Protein AF-A0A948CPS9-F1 (afdb_monomer)

pLDDT: mean 93.58, std 6.95, range [60.53, 98.69]

Radius of gyration: 16.9 Å; Cα contacts (8 Å, |Δi|>4): 66; chains: 1; bounding box: 44×20×47 Å

Structure (mmCIF, N/CA/C/O backbone):
data_AF-A0A948CPS9-F1
#
_entry.id   AF-A0A948CPS9-F1
#
loop_
_atom_site.group_PDB
_atom_site.id
_atom_site.type_symbol
_atom_site.label_atom_id
_atom_site.label_alt_id
_atom_site.label_comp_id
_atom_site.label_asym_id
_atom_site.label_entity_id
_atom_site.label_seq_id
_atom_site.pdbx_PDB_ins_code
_atom_site.Cartn_x
_atom_site.Cartn_y
_atom_site.Cartn_z
_atom_site.occupancy
_atom_site.B_iso_or_equiv
_atom_site.auth_seq_id
_atom_site.auth_comp_id
_atom_site.auth_asym_id
_atom_site.auth_atom_id
_atom_site.pdbx_PDB_model_num
ATOM 1 N N . ALA A 1 1 ? -21.614 -12.637 3.228 1.00 60.53 1 ALA A N 1
ATOM 2 C CA . ALA A 1 1 ? -21.746 -11.172 3.246 1.00 60.53 1 ALA A CA 1
ATOM 3 C C . ALA A 1 1 ? -20.420 -10.576 2.787 1.00 60.53 1 ALA A C 1
ATOM 5 O O . ALA A 1 1 ? -19.379 -11.104 3.161 1.00 60.53 1 ALA A O 1
ATOM 6 N N . CYS A 1 2 ? -20.432 -9.578 1.903 1.00 81.81 2 CYS A N 1
ATOM 7 C CA . CYS A 1 2 ? -19.218 -8.816 1.575 1.00 81.81 2 CYS A CA 1
ATOM 8 C C . CYS A 1 2 ? -18.875 -7.906 2.770 1.00 81.81 2 CYS A C 1
ATOM 10 O O . CYS A 1 2 ? -19.792 -7.510 3.478 1.00 81.81 2 CYS A O 1
ATOM 12 N N . ILE A 1 3 ? -17.612 -7.509 2.970 1.00 82.94 3 ILE A N 1
ATOM 13 C CA . ILE A 1 3 ? -17.242 -6.511 4.002 1.00 82.94 3 ILE A CA 1
ATOM 14 C C . ILE A 1 3 ? -18.096 -5.237 3.866 1.00 82.94 3 ILE A C 1
ATOM 16 O O . ILE A 1 3 ? -18.508 -4.653 4.857 1.00 82.94 3 ILE A O 1
ATOM 20 N N . ALA A 1 4 ? -18.429 -4.842 2.633 1.00 82.31 4 ALA A N 1
ATOM 21 C CA . ALA A 1 4 ? -19.310 -3.705 2.374 1.00 82.31 4 ALA A CA 1
ATOM 22 C C . ALA A 1 4 ? -20.738 -3.896 2.916 1.00 82.31 4 ALA A C 1
ATOM 24 O O . ALA A 1 4 ? -21.350 -2.935 3.363 1.00 82.31 4 ALA A O 1
ATOM 25 N N . ASP A 1 5 ? -21.261 -5.121 2.874 1.00 84.38 5 ASP A N 1
ATOM 26 C CA . ASP A 1 5 ? -22.583 -5.455 3.411 1.00 84.38 5 ASP A CA 1
ATOM 27 C C . ASP A 1 5 ? -22.564 -5.362 4.941 1.00 84.38 5 ASP A C 1
ATOM 29 O O . ASP A 1 5 ? -23.425 -4.718 5.521 1.00 84.38 5 ASP A O 1
ATOM 33 N N . ASP A 1 6 ? -21.502 -5.876 5.568 1.00 82.38 6 ASP A N 1
ATOM 34 C CA . ASP A 1 6 ? -21.313 -5.859 7.024 1.00 82.38 6 ASP A CA 1
ATOM 35 C C . ASP A 1 6 ? -21.201 -4.427 7.587 1.00 82.38 6 ASP A C 1
ATOM 37 O O . ASP A 1 6 ? -21.781 -4.114 8.626 1.00 82.38 6 ASP A O 1
ATOM 41 N N . VAL A 1 7 ? -20.540 -3.520 6.851 1.00 83.81 7 VAL A N 1
ATOM 42 C CA . VAL A 1 7 ? -20.521 -2.078 7.167 1.00 83.81 7 VAL A CA 1
ATOM 43 C C . VAL A 1 7 ? -21.919 -1.467 7.058 1.00 83.81 7 VAL A C 1
ATOM 45 O O . VAL A 1 7 ? -22.342 -0.727 7.943 1.00 83.81 7 VAL A O 1
ATOM 48 N N . LEU A 1 8 ? -22.6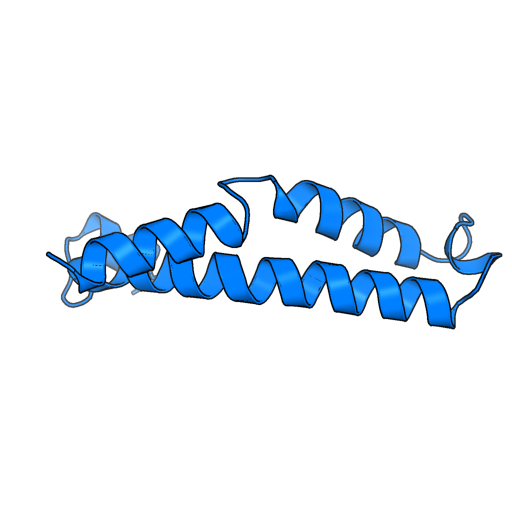34 -1.734 5.961 1.00 85.94 8 LEU A N 1
ATOM 49 C CA . LEU A 1 8 ? -23.924 -1.097 5.676 1.00 85.94 8 LEU A CA 1
ATOM 50 C C . LEU A 1 8 ? -25.052 -1.616 6.572 1.00 85.94 8 LEU A C 1
ATOM 52 O O . LEU A 1 8 ? -25.970 -0.862 6.889 1.00 85.94 8 LEU A O 1
ATOM 56 N N . SER A 1 9 ? -24.989 -2.882 6.982 1.00 88.88 9 SER A N 1
ATOM 57 C CA . SER A 1 9 ? -25.984 -3.509 7.850 1.00 88.88 9 SER A CA 1
ATOM 58 C C . SER A 1 9 ? -25.684 -3.354 9.340 1.00 88.88 9 SER A C 1
ATOM 60 O O . SER A 1 9 ? -26.446 -3.892 10.140 1.00 88.88 9 SER A O 1
ATOM 62 N N . ALA A 1 10 ? -24.587 -2.678 9.712 1.00 83.19 10 ALA A N 1
ATOM 63 C CA . ALA A 1 10 ? -24.057 -2.668 11.078 1.00 83.19 10 ALA A CA 1
ATOM 64 C C . ALA A 1 10 ? -23.971 -4.094 11.656 1.00 83.19 10 ALA A C 1
ATOM 66 O O . ALA A 1 10 ? -24.516 -4.398 12.718 1.00 83.19 10 ALA A O 1
ATOM 67 N N . GLY A 1 11 ? -23.367 -5.000 10.882 1.00 84.38 11 GLY A N 1
ATOM 68 C CA . GLY A 1 11 ? -23.204 -6.387 11.292 1.00 84.38 11 GLY A CA 1
ATOM 69 C C . GLY A 1 11 ? -22.150 -6.553 12.388 1.00 84.38 11 GLY A C 1
ATOM 70 O O . GLY A 1 11 ? -21.592 -5.587 12.905 1.00 84.38 11 GLY A O 1
ATOM 71 N N . LEU A 1 12 ? -21.896 -7.801 12.780 1.00 84.62 12 LEU A N 1
ATOM 72 C CA . LEU A 1 12 ? -21.171 -8.128 14.016 1.00 84.62 12 LEU A CA 1
ATOM 73 C C . LEU A 1 12 ? -19.732 -7.598 14.071 1.00 84.62 12 LEU A C 1
ATOM 75 O O . LEU A 1 12 ? -19.207 -7.444 15.167 1.00 84.62 12 LEU A O 1
ATOM 79 N N . LEU A 1 13 ? -19.099 -7.343 12.923 1.00 84.94 13 LEU A N 1
ATOM 80 C CA . LEU A 1 13 ? -17.721 -6.847 12.861 1.00 84.94 13 LEU A CA 1
ATOM 81 C C . LEU A 1 13 ? -17.642 -5.338 12.607 1.00 84.94 13 LEU A C 1
ATOM 83 O O . LEU A 1 13 ? -16.536 -4.812 12.524 1.00 84.94 13 LEU A O 1
ATOM 87 N N . ALA A 1 14 ? -18.769 -4.631 12.452 1.00 85.19 14 ALA A N 1
ATOM 88 C CA . ALA A 1 14 ? -18.794 -3.244 11.979 1.00 85.19 14 ALA A CA 1
ATOM 89 C C . ALA A 1 14 ? -17.863 -2.308 12.771 1.00 85.19 14 ALA A C 1
ATOM 91 O O . ALA A 1 14 ? -17.186 -1.471 12.166 1.00 85.19 14 A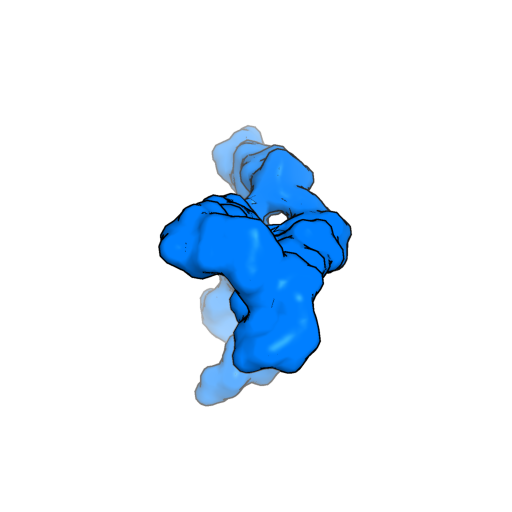LA A O 1
ATOM 92 N N . ASP A 1 15 ? -17.771 -2.506 14.087 1.00 86.00 15 ASP A N 1
ATOM 93 C CA . ASP A 1 15 ? -16.927 -1.711 14.983 1.00 86.00 15 ASP A CA 1
ATOM 94 C C . ASP A 1 15 ? -15.418 -1.959 14.767 1.00 86.00 15 ASP A C 1
ATOM 96 O O . ASP A 1 15 ? -14.609 -1.044 14.908 1.00 86.00 15 ASP A O 1
ATOM 100 N N . GLU A 1 16 ? -15.023 -3.162 14.338 1.00 89.06 16 GLU A N 1
ATOM 101 C CA . GLU A 1 16 ? -13.619 -3.557 14.127 1.00 89.06 16 GLU A CA 1
ATOM 102 C C . GLU A 1 16 ? -13.095 -3.168 12.730 1.00 89.06 16 GLU A C 1
ATOM 104 O O . GLU A 1 16 ? -11.887 -3.044 12.498 1.00 89.06 16 GLU A O 1
ATOM 109 N N . LEU A 1 17 ? -13.993 -2.954 11.760 1.00 90.75 17 LEU A N 1
ATOM 110 C CA . LEU A 1 17 ? -13.621 -2.775 10.351 1.00 90.75 17 LEU A CA 1
ATOM 111 C C . LEU A 1 17 ? -12.795 -1.510 10.091 1.00 90.75 17 LEU A C 1
ATOM 113 O O . LEU A 1 17 ? -11.930 -1.512 9.211 1.00 90.75 17 LEU A O 1
ATOM 117 N N . ALA A 1 18 ? -13.026 -0.430 10.840 1.00 91.06 18 ALA A N 1
ATOM 118 C CA . ALA A 1 18 ? -12.277 0.817 10.678 1.00 91.06 18 ALA A CA 1
ATOM 119 C C . ALA A 1 18 ? -10.807 0.681 11.122 1.00 91.06 18 ALA A C 1
ATOM 121 O O . ALA A 1 18 ? -9.897 1.211 10.463 1.00 91.06 18 ALA A O 1
ATOM 122 N N . GLU A 1 19 ? -10.575 -0.047 12.215 1.00 93.69 19 GLU A N 1
ATOM 123 C CA . GLU A 1 19 ? -9.239 -0.388 12.701 1.00 93.69 19 GLU A CA 1
ATOM 124 C C . GLU A 1 19 ? -8.550 -1.332 11.714 1.00 93.69 19 GLU A C 1
ATOM 126 O O . GLU A 1 19 ? -7.469 -1.016 11.205 1.00 93.69 19 GLU A O 1
ATOM 131 N N . ALA A 1 20 ? -9.220 -2.429 11.343 1.00 94.19 20 ALA A N 1
ATOM 132 C CA . ALA A 1 20 ? -8.703 -3.415 10.400 1.00 94.19 20 ALA A CA 1
ATOM 133 C C . ALA A 1 20 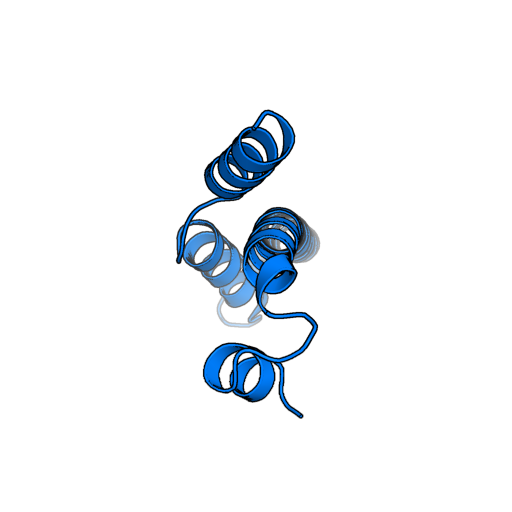? -8.315 -2.780 9.053 1.00 94.19 20 ALA A C 1
ATOM 135 O O . ALA A 1 20 ? -7.246 -3.070 8.507 1.00 94.19 20 ALA A O 1
ATOM 136 N N . ALA A 1 21 ? -9.132 -1.855 8.535 1.00 95.00 21 ALA A N 1
ATOM 137 C CA . ALA A 1 21 ? -8.827 -1.110 7.317 1.00 95.00 21 ALA A CA 1
ATOM 138 C C . ALA A 1 21 ? -7.565 -0.245 7.461 1.00 95.00 21 ALA A C 1
ATOM 140 O O . ALA A 1 21 ? -6.746 -0.202 6.540 1.00 95.00 21 ALA A O 1
ATOM 141 N N . SER A 1 22 ? -7.372 0.419 8.607 1.00 97.12 22 SER A N 1
ATOM 142 C CA . SER A 1 22 ? -6.178 1.237 8.860 1.00 97.12 22 SER A CA 1
ATOM 143 C C . SER A 1 22 ? -4.918 0.376 8.976 1.00 97.12 22 SER A C 1
ATOM 145 O O . SER A 1 22 ? -3.901 0.686 8.348 1.00 97.12 22 SER A O 1
ATOM 147 N N . ILE A 1 23 ? -4.997 -0.752 9.686 1.00 97.31 23 ILE A N 1
ATOM 148 C CA . ILE A 1 23 ? -3.902 -1.726 9.786 1.00 97.31 23 ILE A CA 1
ATOM 149 C C . ILE A 1 23 ? -3.522 -2.229 8.390 1.00 97.31 23 ILE A C 1
ATOM 151 O O . ILE A 1 23 ? -2.368 -2.079 7.976 1.00 97.31 23 ILE A O 1
ATOM 155 N N . ALA A 1 24 ? -4.496 -2.739 7.630 1.00 97.12 24 ALA A N 1
ATOM 156 C CA . ALA A 1 24 ? -4.274 -3.265 6.287 1.00 97.12 24 ALA A CA 1
ATOM 157 C C . ALA A 1 24 ? -3.675 -2.204 5.354 1.00 97.12 24 ALA A C 1
ATOM 159 O O . ALA A 1 24 ? -2.703 -2.468 4.644 1.00 97.12 24 ALA A O 1
ATOM 160 N N . LYS A 1 25 ? -4.207 -0.978 5.381 1.00 97.69 25 LYS A N 1
ATOM 161 C CA . LYS A 1 25 ? -3.720 0.125 4.551 1.00 97.69 25 LYS A CA 1
ATOM 162 C C . LYS A 1 25 ? -2.281 0.515 4.887 1.00 97.69 25 LYS A C 1
ATOM 164 O O . LYS A 1 25 ? -1.498 0.739 3.959 1.00 97.69 25 LYS A O 1
ATOM 169 N N . SER A 1 26 ? -1.915 0.561 6.170 1.00 98.00 26 SER A N 1
ATOM 170 C CA . SER A 1 26 ? -0.550 0.894 6.595 1.00 98.00 26 SER A CA 1
ATOM 171 C C . SER A 1 26 ? 0.471 -0.148 6.127 1.00 98.00 26 SER A C 1
ATOM 173 O O . SER A 1 26 ? 1.482 0.210 5.516 1.00 98.00 26 SER A O 1
ATOM 175 N N . TYR A 1 27 ? 0.159 -1.431 6.323 1.00 98.12 27 TYR A N 1
ATOM 176 C CA . TYR A 1 27 ? 1.032 -2.546 5.978 1.00 98.12 27 TYR A CA 1
ATOM 177 C C . TYR A 1 27 ? 1.175 -2.707 4.461 1.00 98.12 27 TYR A C 1
ATOM 179 O O . TYR A 1 27 ? 2.284 -2.729 3.926 1.00 98.12 27 TYR A O 1
ATOM 187 N N . CYS A 1 28 ? 0.051 -2.758 3.741 1.00 97.75 28 CYS A N 1
ATOM 188 C CA . CYS A 1 28 ? 0.054 -2.984 2.298 1.00 97.75 28 CYS A CA 1
ATOM 189 C C . CYS A 1 28 ? 0.695 -1.827 1.522 1.00 97.75 28 CYS A C 1
ATOM 191 O O . CYS A 1 28 ? 1.313 -2.075 0.489 1.00 97.75 28 CYS A O 1
ATOM 193 N N . SER A 1 29 ? 0.582 -0.578 1.996 1.00 97.25 29 SER A N 1
ATOM 194 C CA . SER A 1 29 ? 1.212 0.564 1.313 1.00 97.25 29 SER A CA 1
ATOM 195 C C . SER A 1 29 ? 2.742 0.483 1.375 1.00 97.25 29 SER A C 1
ATOM 197 O O . SER A 1 29 ? 3.398 0.644 0.346 1.00 97.25 29 SER A O 1
ATOM 199 N N . GLU A 1 30 ? 3.312 0.15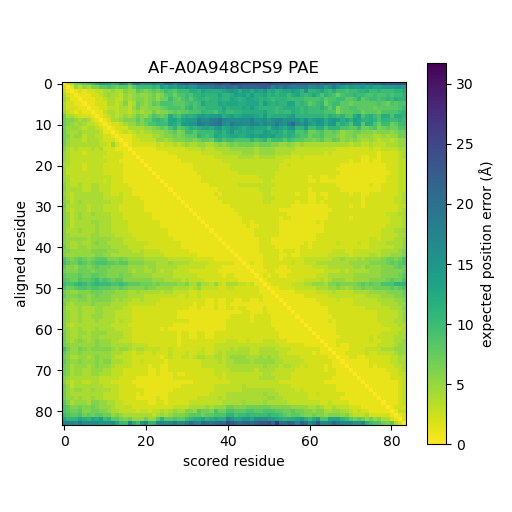4 2.540 1.00 97.38 30 GLU A N 1
ATOM 200 C CA . GLU A 1 30 ? 4.763 -0.038 2.693 1.00 97.38 30 GLU A CA 1
ATOM 201 C C . GLU A 1 30 ? 5.259 -1.257 1.916 1.00 97.38 30 GLU A C 1
ATOM 203 O O . GLU A 1 30 ? 6.250 -1.169 1.188 1.00 97.38 30 GLU A O 1
ATOM 208 N N . ALA A 1 31 ? 4.538 -2.378 2.012 1.00 98.25 31 ALA A N 1
ATOM 209 C CA . ALA A 1 31 ? 4.878 -3.597 1.291 1.00 98.25 31 ALA A CA 1
ATOM 210 C C . ALA A 1 31 ? 4.853 -3.385 -0.230 1.00 98.25 31 ALA A C 1
ATOM 212 O O . ALA A 1 31 ? 5.775 -3.803 -0.928 1.00 98.25 31 ALA A O 1
ATOM 213 N N . TYR A 1 32 ? 3.830 -2.707 -0.758 1.00 98.12 32 TYR A N 1
ATOM 214 C CA . TYR A 1 32 ? 3.729 -2.470 -2.194 1.00 98.12 32 TYR A CA 1
ATOM 215 C C . TYR A 1 32 ? 4.840 -1.543 -2.693 1.00 98.12 32 TYR A C 1
ATOM 217 O O . TYR A 1 32 ? 5.483 -1.857 -3.695 1.00 98.12 32 TYR A O 1
ATOM 225 N N . PHE A 1 33 ? 5.113 -0.441 -1.986 1.00 97.81 33 PHE A N 1
ATOM 226 C CA . PHE A 1 33 ? 6.191 0.472 -2.365 1.00 97.81 33 PHE A CA 1
ATOM 227 C C . PHE A 1 33 ? 7.555 -0.228 -2.363 1.00 97.81 33 PHE A C 1
ATOM 229 O O . PHE A 1 33 ? 8.293 -0.133 -3.346 1.00 97.81 33 PHE A O 1
ATOM 236 N N . LYS A 1 34 ? 7.849 -1.001 -1.309 1.00 98.44 34 LYS A N 1
ATOM 237 C CA . LYS A 1 34 ? 9.079 -1.792 -1.203 1.00 98.44 34 LYS A CA 1
ATOM 238 C C . LYS A 1 34 ? 9.206 -2.798 -2.347 1.00 98.44 34 LYS A C 1
ATOM 240 O O . LYS A 1 34 ? 10.177 -2.746 -3.097 1.00 98.44 34 LYS A O 1
ATOM 245 N N . ASN A 1 35 ? 8.213 -3.667 -2.523 1.00 98.62 35 ASN A N 1
ATOM 246 C CA . ASN A 1 35 ? 8.281 -4.753 -3.500 1.00 98.62 35 ASN A CA 1
ATOM 247 C C . ASN A 1 35 ? 8.325 -4.225 -4.940 1.00 98.62 35 ASN A C 1
ATOM 249 O O . ASN A 1 35 ? 9.042 -4.769 -5.777 1.00 98.62 35 ASN A O 1
ATOM 253 N N . ALA A 1 36 ? 7.590 -3.149 -5.245 1.00 98.44 36 ALA A N 1
ATOM 254 C CA . ALA A 1 36 ? 7.639 -2.527 -6.565 1.00 98.44 36 ALA A CA 1
ATOM 255 C C . ALA A 1 36 ? 9.001 -1.866 -6.839 1.00 98.44 36 ALA A C 1
ATOM 257 O O . ALA A 1 36 ? 9.495 -1.939 -7.964 1.00 98.44 36 ALA A O 1
ATOM 258 N N . GLY A 1 37 ? 9.620 -1.257 -5.822 1.00 98.44 37 GLY A N 1
ATOM 259 C CA . GLY A 1 37 ? 10.977 -0.716 -5.912 1.00 98.44 37 GLY A CA 1
ATOM 260 C C . GLY A 1 37 ? 12.034 -1.804 -6.115 1.00 98.44 37 GLY A C 1
ATOM 261 O O . GLY A 1 37 ? 12.886 -1.673 -6.989 1.00 98.44 37 GLY A O 1
ATOM 262 N N . GLU A 1 38 ? 11.949 -2.910 -5.373 1.00 98.69 38 GLU A N 1
ATOM 263 C CA . GLU A 1 38 ? 12.848 -4.063 -5.526 1.00 98.69 38 GLU A CA 1
ATOM 264 C C . GLU A 1 38 ? 12.701 -4.719 -6.903 1.00 98.69 38 GLU A C 1
ATOM 266 O O . GLU A 1 38 ? 13.702 -4.998 -7.566 1.00 98.69 38 GLU A O 1
ATOM 271 N N . ALA A 1 39 ? 11.466 -4.900 -7.381 1.00 98.44 39 ALA A N 1
ATOM 272 C CA . ALA A 1 39 ? 11.208 -5.409 -8.723 1.00 98.44 39 ALA A CA 1
ATOM 273 C C . ALA A 1 39 ? 11.826 -4.497 -9.791 1.00 98.44 39 ALA A C 1
ATOM 275 O O . ALA A 1 39 ? 12.498 -4.988 -10.697 1.00 98.44 39 ALA A O 1
ATOM 276 N N . LEU A 1 40 ? 11.652 -3.177 -9.671 1.00 98.38 40 LEU A N 1
ATOM 277 C CA . LEU A 1 40 ? 12.249 -2.203 -10.584 1.00 98.38 40 LEU A CA 1
ATOM 278 C C . LEU A 1 40 ? 13.783 -2.278 -10.561 1.00 98.38 40 LEU A C 1
ATOM 280 O O . LEU A 1 40 ? 14.412 -2.327 -11.616 1.00 98.38 40 LEU A O 1
ATOM 284 N N . GLN A 1 41 ? 14.379 -2.375 -9.370 1.00 98.12 41 GLN A N 1
ATOM 285 C CA . GLN A 1 41 ? 15.826 -2.497 -9.197 1.00 98.12 41 GLN A CA 1
ATOM 286 C C . GLN A 1 41 ? 16.384 -3.784 -9.821 1.00 98.12 41 GLN A C 1
ATOM 288 O O . GLN A 1 41 ? 17.440 -3.738 -10.449 1.00 98.12 41 GLN A O 1
ATOM 293 N N . MET A 1 42 ? 15.679 -4.915 -9.702 1.00 98.19 42 MET A N 1
ATOM 294 C CA . MET A 1 42 ? 16.081 -6.194 -10.308 1.00 98.19 42 MET A CA 1
ATOM 295 C C . MET A 1 42 ? 16.123 -6.141 -11.840 1.00 98.19 42 MET A C 1
ATOM 297 O O . MET A 1 42 ? 16.941 -6.822 -12.452 1.00 98.19 42 MET A O 1
ATOM 301 N N . HIS A 1 43 ? 15.275 -5.317 -12.464 1.00 97.81 43 HIS A N 1
ATOM 302 C CA . HIS A 1 43 ? 15.308 -5.091 -13.912 1.00 97.81 43 HIS A CA 1
ATOM 303 C C . HIS A 1 43 ? 16.420 -4.109 -14.322 1.00 97.81 43 HIS A C 1
ATOM 305 O O . HIS A 1 43 ? 16.788 -4.047 -15.492 1.00 97.81 43 HIS A O 1
ATOM 311 N N . GLY A 1 44 ? 16.974 -3.329 -13.391 1.00 97.00 44 GLY A N 1
ATOM 312 C CA . GLY A 1 44 ? 17.937 -2.277 -13.703 1.00 97.00 44 GLY A CA 1
ATOM 313 C C . GLY A 1 44 ? 17.336 -1.187 -14.599 1.00 97.00 44 GLY A C 1
ATOM 314 O O . GLY A 1 44 ? 16.145 -0.888 -14.538 1.00 97.00 44 GLY A O 1
ATOM 315 N N . GLY A 1 45 ? 18.162 -0.579 -15.456 1.00 96.62 45 GLY A N 1
ATOM 316 C CA . GLY A 1 45 ? 17.744 0.553 -16.296 1.00 96.62 45 GLY A CA 1
ATOM 317 C C . GLY A 1 45 ? 16.598 0.233 -17.263 1.00 96.62 45 GLY A C 1
ATOM 318 O O . GLY A 1 45 ? 15.736 1.083 -17.478 1.00 96.62 45 GLY A O 1
ATOM 319 N N . VAL A 1 46 ? 16.532 -1.000 -17.784 1.00 97.44 46 VAL A N 1
ATOM 320 C CA . VAL A 1 46 ? 15.435 -1.431 -18.674 1.00 97.44 46 VAL A CA 1
ATOM 321 C C . VAL A 1 46 ? 14.090 -1.501 -17.952 1.00 97.44 46 VAL A C 1
ATOM 323 O O . VAL A 1 46 ? 13.044 -1.466 -18.585 1.00 97.44 46 VAL A O 1
ATOM 326 N N . GLY A 1 47 ? 14.083 -1.527 -16.617 1.00 97.19 47 GLY A N 1
ATOM 327 C CA . GLY A 1 47 ? 12.848 -1.456 -15.847 1.00 97.19 47 GLY A CA 1
ATOM 328 C C . GLY A 1 47 ? 12.077 -0.147 -16.048 1.00 97.19 47 GLY A C 1
A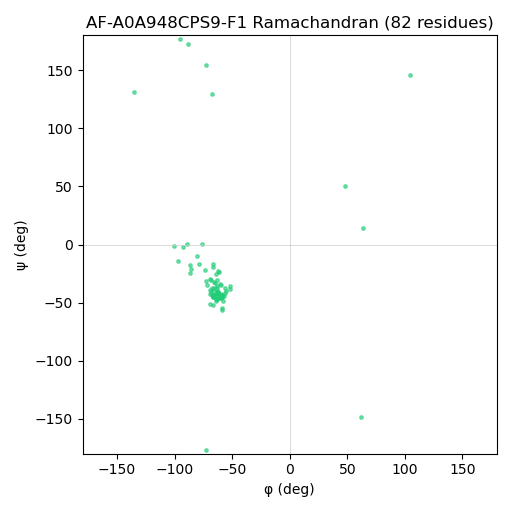TOM 329 O O . GLY A 1 47 ? 10.868 -0.134 -15.843 1.00 97.19 47 GLY A O 1
ATOM 330 N N . PHE A 1 48 ? 12.748 0.933 -16.471 1.00 96.25 48 PHE A N 1
ATOM 331 C CA . PHE A 1 48 ? 12.151 2.249 -16.737 1.00 96.25 48 PHE A CA 1
ATOM 332 C C . PHE A 1 48 ? 11.713 2.469 -18.189 1.00 96.25 48 PHE A C 1
ATOM 334 O O . PHE A 1 48 ? 11.200 3.544 -18.509 1.00 96.25 48 PHE A O 1
ATOM 341 N N . THR A 1 49 ? 11.940 1.499 -19.070 1.00 96.06 49 THR A N 1
ATOM 342 C CA . THR A 1 49 ? 11.619 1.627 -20.490 1.00 96.06 49 THR A CA 1
ATOM 343 C C . THR A 1 49 ? 10.240 1.031 -20.803 1.00 96.06 49 THR A C 1
ATOM 345 O O . THR A 1 49 ? 9.545 0.530 -19.918 1.00 96.06 49 THR A O 1
ATOM 348 N N . TRP A 1 50 ? 9.799 1.138 -22.059 1.00 94.75 50 TRP A N 1
ATOM 349 C CA . TRP A 1 50 ? 8.454 0.718 -22.486 1.00 94.75 50 TRP A CA 1
ATOM 350 C C . TRP A 1 50 ? 8.328 -0.790 -22.718 1.00 94.75 50 TRP A C 1
ATOM 352 O O . TRP A 1 50 ? 7.230 -1.303 -22.893 1.00 94.75 50 TRP A O 1
ATOM 362 N N . GLU A 1 51 ? 9.449 -1.499 -22.720 1.00 96.38 51 GLU A N 1
ATOM 363 C CA . GLU A 1 51 ? 9.539 -2.937 -22.933 1.00 96.38 51 GLU A CA 1
ATOM 364 C C . GLU A 1 51 ? 9.050 -3.738 -21.717 1.00 96.38 51 GLU A C 1
ATOM 366 O O . GLU A 1 51 ? 8.661 -4.895 -21.873 1.00 96.38 51 GLU A O 1
ATOM 371 N N . TYR A 1 52 ? 9.043 -3.133 -20.520 1.00 96.94 52 TYR A N 1
ATOM 372 C CA . TYR A 1 52 ? 8.603 -3.776 -19.283 1.00 96.94 52 TYR A CA 1
ATOM 373 C C . TYR A 1 52 ? 7.697 -2.871 -18.453 1.00 96.94 52 TYR A C 1
ATOM 375 O O . TYR A 1 52 ? 8.055 -1.755 -18.081 1.00 96.94 52 TYR A O 1
ATOM 383 N N . ASP A 1 53 ? 6.564 -3.413 -18.017 1.00 97.69 53 ASP A N 1
ATOM 384 C CA . ASP A 1 53 ? 5.575 -2.671 -17.231 1.00 97.69 53 ASP A CA 1
ATOM 385 C C . ASP A 1 53 ? 5.964 -2.458 -15.756 1.00 97.69 53 ASP A C 1
ATOM 387 O O . ASP A 1 53 ? 5.208 -1.845 -15.002 1.00 97.69 53 ASP A O 1
ATOM 391 N N . VAL A 1 54 ? 7.132 -2.932 -15.300 1.00 98.00 54 VAL A N 1
ATOM 392 C CA . VAL A 1 54 ? 7.542 -2.868 -13.881 1.00 98.00 54 VAL A CA 1
ATOM 393 C C . VAL A 1 54 ? 7.526 -1.435 -13.323 1.00 98.00 54 VAL A C 1
ATOM 395 O O . VAL A 1 54 ? 7.057 -1.203 -12.205 1.00 98.00 54 VAL A O 1
ATOM 398 N N . HIS A 1 55 ? 7.915 -0.440 -14.127 1.00 97.81 55 HIS A N 1
ATOM 399 C CA . HIS A 1 55 ? 7.834 0.971 -13.746 1.00 97.81 55 HIS A CA 1
ATOM 400 C C . HIS A 1 55 ? 6.394 1.472 -13.527 1.00 97.81 55 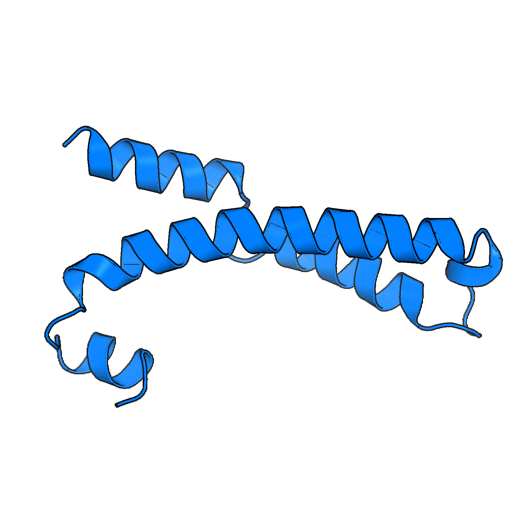HIS A C 1
ATOM 402 O O . HIS A 1 55 ? 6.190 2.426 -12.770 1.00 97.81 55 HIS A O 1
ATOM 408 N N . LEU A 1 56 ? 5.376 0.857 -14.143 1.00 98.25 56 LEU A N 1
ATOM 409 C CA . LEU A 1 56 ? 3.969 1.184 -13.882 1.00 98.25 56 LEU A CA 1
ATOM 410 C C . LEU A 1 56 ? 3.572 0.801 -12.454 1.00 98.25 56 LEU A C 1
ATOM 412 O O . LEU A 1 56 ? 2.877 1.573 -11.791 1.00 98.25 56 LEU A O 1
ATOM 416 N N . TYR A 1 57 ? 4.055 -0.341 -11.955 1.00 98.19 57 TYR A N 1
ATOM 417 C CA . TYR A 1 57 ? 3.787 -0.789 -10.588 1.00 98.19 57 TYR A CA 1
ATOM 418 C C . TYR A 1 57 ? 4.464 0.106 -9.555 1.00 98.19 57 TYR A C 1
ATOM 420 O O . TYR A 1 57 ? 3.824 0.456 -8.570 1.00 98.19 57 TYR A O 1
ATOM 428 N N . PHE A 1 58 ? 5.703 0.545 -9.794 1.00 98.00 58 PHE A N 1
ATOM 429 C CA . PHE A 1 58 ? 6.380 1.491 -8.900 1.00 98.00 58 PHE A CA 1
ATOM 430 C C . PHE A 1 58 ? 5.653 2.842 -8.835 1.00 98.00 58 PHE A C 1
ATOM 432 O O . PHE A 1 58 ? 5.354 3.344 -7.749 1.00 98.00 58 PHE A O 1
ATOM 439 N N . LYS A 1 59 ? 5.275 3.398 -9.996 1.00 97.44 59 LYS A N 1
ATOM 440 C CA . LYS A 1 59 ? 4.475 4.633 -10.072 1.00 97.44 59 LYS A CA 1
ATOM 441 C C . LYS A 1 59 ? 3.135 4.485 -9.348 1.00 97.44 59 LYS A C 1
ATOM 443 O O . LYS A 1 59 ? 2.738 5.379 -8.601 1.00 97.44 59 LYS A O 1
ATOM 448 N N . ARG A 1 60 ? 2.446 3.355 -9.539 1.00 98.19 60 ARG A N 1
ATOM 449 C CA . ARG A 1 60 ? 1.173 3.071 -8.868 1.00 98.19 60 ARG A CA 1
ATOM 450 C C . ARG A 1 60 ? 1.352 2.905 -7.364 1.00 98.19 60 ARG A C 1
ATOM 452 O O . ARG A 1 60 ? 0.568 3.487 -6.630 1.00 98.19 60 ARG A O 1
ATOM 459 N N . ALA A 1 61 ? 2.380 2.196 -6.904 1.00 97.88 61 ALA A N 1
ATOM 460 C CA . ALA A 1 61 ? 2.668 2.056 -5.482 1.00 97.88 61 ALA A CA 1
ATOM 461 C C . ALA A 1 61 ? 2.858 3.425 -4.821 1.00 97.88 61 ALA A C 1
ATOM 463 O O . ALA A 1 61 ? 2.236 3.698 -3.797 1.00 97.88 61 ALA A O 1
ATOM 464 N N . LYS A 1 62 ? 3.611 4.328 -5.465 1.00 96.69 62 LYS A N 1
ATOM 465 C CA . LYS A 1 62 ? 3.799 5.695 -4.968 1.00 96.69 62 LYS A CA 1
ATOM 466 C C . LYS A 1 62 ? 2.505 6.513 -4.953 1.00 96.69 62 LYS A C 1
ATOM 468 O O . LYS A 1 62 ? 2.237 7.221 -3.988 1.00 96.69 62 LYS A O 1
ATOM 473 N N . ALA A 1 63 ? 1.684 6.419 -5.999 1.00 97.00 63 ALA A N 1
ATOM 474 C CA . ALA A 1 63 ? 0.393 7.107 -6.035 1.00 97.00 63 ALA A CA 1
ATOM 475 C C . ALA A 1 63 ? -0.577 6.564 -4.967 1.00 97.00 63 ALA A C 1
ATOM 477 O O . ALA A 1 63 ? -1.220 7.332 -4.251 1.00 97.00 63 ALA A O 1
ATOM 478 N N . SER A 1 64 ? -0.656 5.239 -4.827 1.00 96.44 64 SER A N 1
ATOM 479 C CA . SER A 1 64 ? -1.519 4.566 -3.857 1.00 96.44 64 SER A CA 1
ATOM 480 C C . SER A 1 64 ? -1.073 4.788 -2.414 1.00 96.44 64 SER A C 1
ATOM 482 O O . SER A 1 64 ? -1.936 4.835 -1.545 1.00 96.44 64 SER A O 1
ATOM 484 N N . GLU A 1 65 ? 0.223 4.960 -2.143 1.00 95.62 65 GLU A N 1
ATOM 485 C CA . GLU A 1 65 ? 0.748 5.291 -0.810 1.00 95.62 65 GLU A CA 1
ATOM 486 C C . GLU A 1 65 ? 0.101 6.560 -0.237 1.00 95.62 65 GLU A C 1
ATOM 488 O O . GLU A 1 65 ? -0.226 6.605 0.944 1.00 95.62 65 GLU A O 1
ATOM 493 N N . HIS A 1 66 ? -0.127 7.577 -1.070 1.00 94.00 66 HIS A N 1
ATOM 494 C CA . HIS A 1 66 ? -0.748 8.831 -0.641 1.00 94.00 66 HIS A CA 1
ATOM 495 C C . HIS A 1 66 ? -2.282 8.793 -0.677 1.00 94.00 66 HIS A C 1
ATOM 497 O O . HIS A 1 66 ? -2.939 9.545 0.045 1.00 94.00 66 HIS A O 1
ATOM 503 N N . PHE A 1 67 ? -2.869 7.927 -1.505 1.00 95.88 67 PHE A N 1
ATOM 504 C CA . PHE A 1 67 ? -4.318 7.800 -1.617 1.00 95.88 67 PHE A CA 1
ATOM 505 C C . PHE A 1 67 ? -4.935 7.236 -0.329 1.00 95.88 67 PHE A C 1
ATOM 507 O O . PHE A 1 67 ? -4.514 6.183 0.150 1.00 95.88 67 PHE A O 1
ATOM 514 N N . LEU A 1 68 ? -5.964 7.923 0.186 1.00 95.12 68 LEU A N 1
ATOM 515 C CA . LEU A 1 68 ? -6.687 7.617 1.435 1.00 95.12 68 LEU A CA 1
ATOM 516 C C . LEU A 1 68 ? -5.853 7.704 2.725 1.00 95.12 68 LEU A C 1
ATOM 518 O O . LEU A 1 68 ? -6.327 7.275 3.770 1.00 95.12 68 LEU A O 1
ATOM 522 N N . GLY A 1 69 ? -4.667 8.312 2.670 1.00 96.00 69 GLY A N 1
ATOM 523 C CA . GLY A 1 69 ? -3.757 8.423 3.808 1.00 96.00 69 GLY A CA 1
ATOM 524 C C . GLY A 1 69 ? -2.573 7.462 3.702 1.00 96.00 69 GLY A C 1
ATOM 525 O O . GLY A 1 69 ? -2.676 6.361 3.163 1.00 96.00 69 GLY A O 1
ATOM 526 N N . ASN A 1 70 ? -1.420 7.904 4.206 1.00 96.12 70 ASN A N 1
ATOM 527 C CA . ASN A 1 70 ? -0.184 7.120 4.191 1.00 96.12 70 ASN A CA 1
ATOM 528 C C . ASN A 1 70 ? -0.054 6.230 5.439 1.00 96.12 70 ASN A C 1
ATOM 530 O O . ASN A 1 70 ? -0.833 6.332 6.388 1.00 96.12 70 ASN A O 1
ATOM 534 N N . SER A 1 71 ? 0.955 5.360 5.464 1.00 96.94 71 SER A N 1
ATOM 535 C CA . SER A 1 71 ? 1.140 4.408 6.566 1.00 96.94 71 SER A CA 1
ATOM 536 C C . SER A 1 71 ? 1.326 5.074 7.927 1.00 96.94 71 SER A C 1
ATOM 538 O O . SER A 1 71 ? 0.814 4.565 8.918 1.00 96.94 71 SER A O 1
ATOM 540 N N . SER A 1 72 ? 1.985 6.236 7.980 1.00 97.19 72 SER A N 1
ATOM 541 C CA . SER A 1 72 ? 2.122 7.016 9.217 1.00 97.19 72 SER A CA 1
ATOM 542 C C . SER A 1 72 ? 0.765 7.485 9.740 1.00 97.19 72 SER A C 1
ATOM 544 O O . SER A 1 72 ? 0.471 7.307 10.915 1.00 97.19 72 SER A O 1
ATOM 546 N N . TYR A 1 73 ? -0.075 8.036 8.861 1.00 97.31 73 TYR A N 1
ATOM 547 C CA . TYR A 1 73 ? -1.427 8.479 9.196 1.00 97.31 73 TYR A CA 1
ATOM 548 C C . TYR A 1 73 ? -2.288 7.336 9.749 1.00 97.31 73 TYR A C 1
ATOM 550 O O . TYR A 1 73 ? -2.963 7.499 10.761 1.00 97.31 73 TYR A O 1
ATOM 558 N N . HIS A 1 74 ? -2.247 6.160 9.120 1.00 97.88 74 HIS A N 1
ATOM 559 C CA . HIS A 1 74 ? -3.040 5.020 9.583 1.00 97.88 74 HIS A CA 1
ATOM 560 C C . HIS A 1 74 ? -2.515 4.400 10.877 1.00 97.88 74 HIS A C 1
ATOM 562 O O . HIS A 1 74 ? -3.324 3.990 11.704 1.00 97.88 74 HIS A O 1
ATOM 568 N N . ARG A 1 75 ? -1.193 4.365 11.086 1.00 97.25 75 ARG A N 1
ATOM 569 C CA . ARG A 1 75 ? -0.620 3.935 12.369 1.00 97.25 75 ARG A CA 1
ATOM 570 C C . ARG A 1 75 ? -1.031 4.858 13.512 1.00 97.25 75 ARG A C 1
ATOM 572 O O . ARG A 1 75 ? -1.393 4.356 14.566 1.00 97.25 75 ARG A O 1
ATOM 579 N N . GLU A 1 76 ? -1.045 6.170 13.281 1.00 97.38 76 GLU A N 1
ATOM 580 C CA . GLU A 1 76 ? -1.502 7.143 14.281 1.00 97.38 76 GLU A CA 1
ATOM 581 C C . GLU A 1 76 ? -2.983 6.946 14.637 1.00 97.38 76 GLU A C 1
ATOM 583 O O . GLU A 1 76 ? -3.347 6.956 15.806 1.00 97.38 76 GLU A O 1
ATOM 588 N N . ARG A 1 77 ? -3.845 6.684 13.644 1.00 95.88 77 AR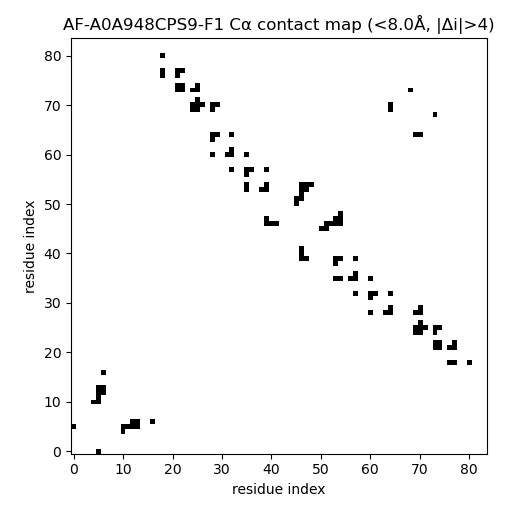G A N 1
ATOM 589 C CA . ARG A 1 77 ? -5.267 6.384 13.890 1.00 95.88 77 ARG A CA 1
ATOM 590 C C . ARG A 1 77 ? -5.473 5.151 14.766 1.00 95.88 77 ARG A C 1
ATOM 592 O O . ARG A 1 77 ? -6.334 5.174 15.636 1.00 95.88 77 ARG A O 1
ATOM 599 N N . VAL A 1 78 ? -4.712 4.086 14.510 1.00 96.06 78 VAL A N 1
ATOM 600 C CA . VAL A 1 78 ? -4.765 2.861 15.322 1.00 96.06 78 VAL A CA 1
ATOM 601 C C . VAL A 1 78 ? -4.239 3.143 16.728 1.00 96.06 78 VAL A C 1
ATOM 603 O O . VAL A 1 78 ? -4.868 2.745 17.697 1.00 96.06 78 VAL A O 1
ATOM 606 N N . ALA A 1 79 ? -3.130 3.879 16.851 1.00 96.44 79 ALA A N 1
ATOM 607 C CA . ALA A 1 79 ? -2.580 4.258 18.150 1.00 96.44 79 ALA A CA 1
ATOM 608 C C . ALA A 1 79 ? -3.580 5.070 18.988 1.00 96.44 79 ALA A C 1
ATOM 610 O O . ALA A 1 79 ? -3.746 4.771 20.164 1.00 96.44 79 ALA A O 1
ATOM 611 N N . GLY A 1 80 ? -4.279 6.036 18.383 1.00 94.94 80 GLY A N 1
ATOM 612 C CA . GLY A 1 80 ? -5.336 6.797 19.053 1.00 94.94 80 GLY A CA 1
ATOM 613 C C . GLY A 1 80 ? -6.456 5.901 19.585 1.00 94.94 80 GLY A C 1
ATOM 614 O O . GLY A 1 80 ?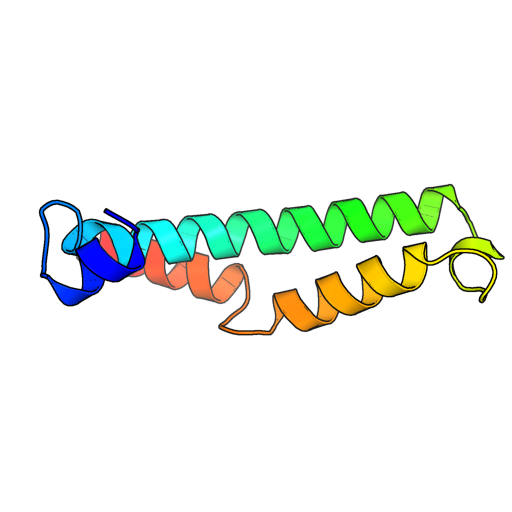 -6.782 5.981 20.760 1.00 94.94 80 GLY A O 1
ATOM 615 N N . GLY A 1 81 ? -6.967 4.981 18.761 1.00 89.81 81 GLY A N 1
ATOM 616 C CA . GLY A 1 81 ? -8.032 4.061 19.179 1.00 89.81 81 GLY A CA 1
ATOM 617 C C . GLY A 1 81 ? -7.630 3.040 20.253 1.00 89.81 81 GLY A C 1
ATOM 618 O O . GLY A 1 81 ? -8.506 2.495 20.909 1.00 89.81 81 GLY A O 1
ATOM 619 N N . LEU A 1 82 ? -6.332 2.775 20.443 1.00 88.88 82 LEU A N 1
ATOM 620 C CA . LEU A 1 82 ? -5.829 1.883 21.499 1.00 88.88 82 LEU A CA 1
ATOM 621 C C . LEU A 1 82 ? -5.603 2.587 22.847 1.00 88.88 82 LEU A C 1
ATOM 623 O O . LEU A 1 82 ? -5.411 1.907 23.855 1.00 88.88 82 LEU A O 1
ATOM 627 N N . LEU A 1 83 ? -5.515 3.921 22.853 1.00 85.00 83 LEU A N 1
ATOM 628 C CA . LEU A 1 83 ? -5.235 4.723 24.050 1.00 85.00 83 LEU A CA 1
ATOM 629 C C . LEU A 1 83 ? -6.502 5.282 24.717 1.00 85.00 83 LEU A C 1
ATOM 631 O O . LEU A 1 83 ? -6.407 5.739 25.858 1.00 85.00 83 LEU A O 1
ATOM 635 N N . ASP A 1 84 ? -7.635 5.243 24.014 1.00 66.44 84 ASP A N 1
ATOM 636 C CA . ASP A 1 84 ? -8.972 5.597 24.509 1.00 66.44 84 ASP A CA 1
ATOM 637 C C . ASP A 1 84 ? -9.636 4.414 25.245 1.00 66.44 84 ASP A C 1
ATOM 639 O O . ASP A 1 84 ? -10.306 4.666 26.278 1.00 66.44 84 ASP A O 1
#

Foldseek 3Di:
DPVVVCCVVVHPCNVVVLLVVLVCLLVVLVVQLVVLVVQLVVVPPCSPDPVHCSVVSNVVSVVSCPPPHHNVVSVVVNVVVVVD

Sequence (84 aa):
ACIADDVLSAGLLADELAEAASIAKSYCSEAYFKNAGEALQMHGGVGFTWEYDVHLYFKRAKASEHFLGNSSYHRERVAGGLLD

Secondary structure (DSSP, 8-state):
--HHHHHHTT-TTHHHHHHHHHHHHHHHHHHHHHHHHHHHHHHGGGGGSTT-THHHHHHHHHHHHHTT--HHHHHHHHHHHHH-

Nearest PDB structures (foldseek):
  3nf4-assembly1_A-2  TM=9.092E-01  e=2.429E-03  Mycolicibacterium thermoresistibile
  4l1f-assembly1_A  TM=9.191E-01  e=4.630E-03  Acidaminococcus fermentans DSM 20731
  1buc-assembly1_A  TM=9.196E-01  e=2.257E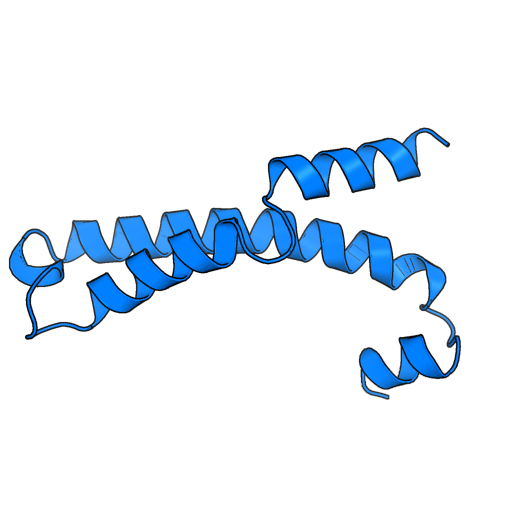-02  Megasphaera elsdenii
  4kto-assembly1_B  TM=7.985E-01  e=2.691E-02  Sinorhizobium meliloti 1021
  2wbi-assembly1_A-2  TM=8.378E-01  e=7.295E-02  Homo sapiens

Solvent-accessible surface area (backbone atoms only — not comparable to full-atom values): 4574 Å² total; per-residue (Å²): 128,55,73,70,48,32,56,74,68,64,36,98,57,40,85,53,48,65,52,51,51,27,54,50,50,23,52,52,33,53,50,42,39,50,52,25,47,50,54,25,58,76,51,42,80,59,16,74,41,92,91,35,68,46,42,56,48,33,53,46,25,58,54,52,28,59,51,97,51,33,42,68,58,26,48,50,54,48,52,53,70,74,74,111

Mean predicted aligned error: 4.28 Å